Protein AF-A0A9X2IUV2-F1 (afdb_monomer_lite)

Secondary structure (DSSP, 8-state):
---HHHHHH-GGGS--TTHHHHHHHHHHHHHHHHHHHHHHHHHHHHHHHHHHHHHHHHHHHHHHHHHHHHHHHHHHHHHHHHHHHHHHHHHHHHHHHHHHHHHHHHHHHHHHHHHHHHHHHHHHHHHHHHHHHHH--

Radius of gyration: 53.68 Å; chains: 1; bounding box: 94×36×146 Å

pLDDT: mean 92.38, std 11.05, range [47.69, 98.75]

Organism: NCBI:txid2950106

Foldseek 3Di:
DQDPVCCLVPVLVDDDPPPPVVSVVSVVVSVVCVVVVVVVVVVVVVVVVVVVVVVVVVVVVVVVVVVVVVVVVVVVVVVVVVVVVVVVVVVVVVVVVVVVVVVVVVVVVVVVVVVVVVVVVVVVVVVVVVVVVVVVD

Structure (mmCIF, N/CA/C/O backbone):
data_AF-A0A9X2IUV2-F1
#
_entry.id   AF-A0A9X2IUV2-F1
#
loop_
_atom_site.group_PDB
_atom_site.id
_atom_site.type_symbol
_atom_site.label_atom_id
_atom_site.label_alt_id
_atom_site.label_comp_id
_atom_site.label_asym_id
_atom_site.label_entity_id
_atom_site.label_seq_id
_atom_site.pdbx_PDB_ins_code
_atom_site.Cartn_x
_atom_site.Cartn_y
_atom_site.Cartn_z
_atom_site.occupancy
_atom_site.B_iso_or_equiv
_atom_site.auth_seq_id
_atom_site.auth_comp_id
_atom_site.auth_asym_id
_atom_site.auth_atom_id
_atom_site.pdbx_PDB_model_num
ATOM 1 N N . MET A 1 1 ? 23.744 14.485 -60.664 1.00 47.69 1 MET A N 1
ATOM 2 C CA . MET A 1 1 ? 23.975 14.602 -59.212 1.00 47.69 1 MET A CA 1
ATOM 3 C C . MET A 1 1 ? 24.369 13.220 -58.738 1.00 47.69 1 MET A C 1
ATOM 5 O O . MET A 1 1 ? 23.590 12.305 -58.949 1.00 47.69 1 MET A O 1
ATOM 9 N N . THR A 1 2 ? 25.596 13.033 -58.261 1.00 51.72 2 THR A N 1
ATOM 10 C CA . THR A 1 2 ? 26.032 11.760 -57.668 1.00 51.72 2 THR A CA 1
ATOM 11 C C . THR A 1 2 ? 25.461 11.695 -56.259 1.00 51.72 2 THR A C 1
ATOM 13 O O . THR A 1 2 ? 25.767 12.572 -55.451 1.00 51.72 2 THR A O 1
ATOM 16 N N . THR A 1 3 ? 24.589 10.728 -55.994 1.00 58.16 3 THR A N 1
ATOM 17 C CA . THR A 1 3 ? 24.025 10.491 -54.661 1.00 58.16 3 THR A CA 1
ATOM 18 C C . THR A 1 3 ? 25.152 10.061 -53.721 1.00 58.16 3 THR A C 1
ATOM 20 O O . THR A 1 3 ? 26.071 9.364 -54.146 1.00 58.16 3 THR A O 1
ATOM 23 N N . GLU A 1 4 ? 25.114 10.494 -52.466 1.00 58.59 4 GLU A N 1
ATOM 24 C CA . GLU A 1 4 ? 26.162 10.251 -51.462 1.00 58.59 4 GLU A CA 1
ATOM 25 C C . GLU A 1 4 ? 26.462 8.747 -51.274 1.00 58.59 4 GLU A C 1
ATOM 27 O O . GLU A 1 4 ? 27.621 8.348 -51.154 1.00 58.59 4 GLU A O 1
ATOM 32 N N . ASP A 1 5 ? 25.437 7.906 -51.440 1.00 66.44 5 ASP A N 1
ATOM 33 C CA . ASP A 1 5 ? 25.526 6.438 -51.442 1.00 66.44 5 ASP A CA 1
ATOM 34 C C . ASP A 1 5 ? 26.415 5.880 -52.569 1.00 66.44 5 ASP A C 1
ATOM 36 O O . ASP A 1 5 ? 27.142 4.904 -52.400 1.00 66.44 5 ASP A O 1
ATOM 40 N N . GLN A 1 6 ? 26.447 6.551 -53.722 1.00 68.25 6 GLN A N 1
ATOM 41 C CA . GLN A 1 6 ? 27.217 6.122 -54.890 1.00 68.25 6 GLN A CA 1
ATOM 42 C C . GLN A 1 6 ? 28.733 6.241 -54.657 1.00 68.25 6 GLN A C 1
ATOM 44 O O . GLN A 1 6 ? 29.517 5.479 -55.224 1.00 68.25 6 GLN A O 1
ATOM 49 N N . TYR A 1 7 ? 29.153 7.178 -53.798 1.00 67.44 7 TYR A N 1
ATOM 50 C CA . TYR A 1 7 ? 30.552 7.347 -53.397 1.00 67.44 7 TYR A CA 1
ATOM 51 C C . TYR A 1 7 ? 31.004 6.276 -52.398 1.00 67.44 7 TYR A C 1
ATOM 53 O O . TYR A 1 7 ? 32.161 5.857 -52.436 1.00 67.44 7 TYR A O 1
ATOM 61 N N . ARG A 1 8 ? 30.085 5.842 -51.527 1.00 68.69 8 ARG A N 1
ATOM 62 C CA . ARG A 1 8 ? 30.292 4.808 -50.507 1.00 68.69 8 ARG A CA 1
ATOM 63 C C . ARG A 1 8 ? 30.427 3.414 -51.128 1.00 68.69 8 ARG A C 1
ATOM 65 O O . ARG A 1 8 ? 31.320 2.662 -50.746 1.00 68.69 8 ARG A O 1
ATOM 72 N N . ASP A 1 9 ? 29.595 3.101 -52.117 1.00 76.69 9 ASP A N 1
ATOM 73 C CA . ASP A 1 9 ? 29.567 1.765 -52.727 1.00 76.69 9 ASP A CA 1
ATOM 74 C C . ASP A 1 9 ? 30.538 1.627 -53.912 1.00 76.69 9 ASP A C 1
ATOM 76 O O . ASP A 1 9 ? 31.075 0.548 -54.170 1.00 76.69 9 ASP A O 1
ATOM 80 N N . ALA A 1 10 ? 30.802 2.722 -54.635 1.00 78.94 10 ALA A N 1
ATOM 81 C CA . ALA A 1 10 ? 31.671 2.732 -55.808 1.00 78.94 10 ALA A CA 1
ATOM 82 C C . ALA A 1 10 ? 32.506 4.028 -55.886 1.00 78.94 10 ALA A C 1
ATOM 84 O O . ALA A 1 10 ? 32.239 4.888 -56.732 1.00 78.94 10 ALA A O 1
ATOM 85 N N . PRO A 1 11 ? 33.572 4.185 -55.078 1.00 74.25 11 PRO A N 1
ATOM 86 C CA . PRO A 1 11 ? 34.348 5.431 -55.002 1.00 74.25 11 PRO A CA 1
ATOM 87 C C . PRO A 1 11 ? 35.009 5.823 -56.335 1.00 74.25 11 PRO A C 1
ATOM 89 O O . PRO A 1 11 ? 35.188 7.009 -56.614 1.00 74.25 11 PRO A O 1
ATOM 92 N N . GLY A 1 12 ? 35.340 4.848 -57.190 1.00 75.19 12 GLY A N 1
ATOM 93 C CA . GLY A 1 12 ? 35.895 5.072 -58.532 1.00 75.19 12 GLY A CA 1
ATOM 94 C C . GLY A 1 12 ? 34.887 5.597 -59.563 1.00 75.19 12 GLY A C 1
ATOM 95 O O . GLY A 1 12 ? 35.293 6.053 -60.630 1.00 75.19 12 GLY A O 1
ATOM 96 N N . SER A 1 13 ? 33.584 5.577 -59.252 1.00 75.56 13 SER A N 1
ATOM 97 C CA . SER A 1 13 ? 32.523 6.060 -60.148 1.00 75.56 13 SER A CA 1
ATOM 98 C C . SER A 1 13 ? 32.450 7.589 -60.234 1.00 75.56 13 SER A C 1
ATOM 100 O O . SER A 1 13 ? 31.832 8.129 -61.154 1.00 75.56 13 SER A O 1
ATOM 102 N N . VAL A 1 14 ? 33.103 8.304 -59.308 1.00 76.94 14 VAL A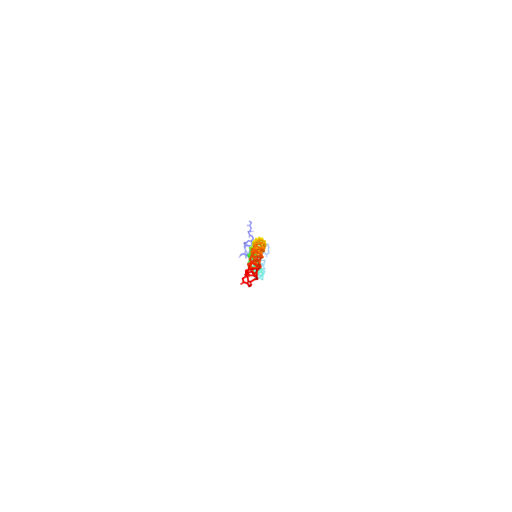 N 1
ATOM 103 C CA . VAL A 1 14 ? 33.052 9.768 -59.245 1.00 76.94 14 VAL A CA 1
ATOM 104 C C . VAL A 1 14 ? 34.190 10.405 -60.054 1.00 76.94 14 VAL A C 1
ATOM 106 O O . VAL A 1 14 ? 35.368 10.163 -59.758 1.00 76.94 14 VAL A O 1
ATOM 109 N N . PRO A 1 15 ? 33.872 11.275 -61.040 1.00 74.19 15 PRO A N 1
ATOM 110 C CA . PRO A 1 15 ? 34.872 11.929 -61.877 1.00 74.19 15 PRO A CA 1
ATOM 111 C C . PRO A 1 15 ? 35.933 12.677 -61.062 1.00 74.19 15 PRO A C 1
ATOM 113 O O . PRO A 1 15 ? 35.635 13.365 -60.085 1.00 74.19 15 PRO A O 1
ATOM 116 N N . THR A 1 16 ? 37.195 12.581 -61.482 1.00 77.56 16 THR A N 1
ATOM 117 C CA . THR A 1 16 ? 38.316 13.302 -60.864 1.00 77.56 16 THR A CA 1
ATOM 118 C C . THR A 1 16 ? 39.170 13.997 -61.916 1.00 77.56 16 THR A C 1
ATOM 120 O O . THR A 1 16 ? 39.465 13.434 -62.968 1.00 77.56 16 THR A O 1
ATOM 123 N N . ARG A 1 17 ? 39.602 15.231 -61.619 1.00 80.75 17 ARG A N 1
ATOM 124 C CA . ARG A 1 17 ? 40.515 16.008 -62.479 1.00 80.75 17 ARG A CA 1
ATOM 125 C C . ARG A 1 17 ? 41.957 15.486 -62.447 1.00 80.75 17 ARG A C 1
ATOM 127 O O . ARG A 1 17 ? 42.776 15.913 -63.247 1.00 80.75 17 ARG A O 1
ATOM 134 N N . LEU A 1 18 ? 42.262 14.562 -61.534 1.00 79.44 18 LEU A N 1
ATOM 135 C CA . LEU A 1 18 ? 43.605 14.034 -61.266 1.00 79.44 18 LEU A CA 1
ATOM 136 C C . LEU A 1 18 ? 43.974 12.806 -62.131 1.00 79.44 18 LEU A C 1
ATOM 138 O O . LEU A 1 18 ? 44.976 12.139 -61.874 1.00 79.44 18 LEU A O 1
ATOM 142 N N . GLY A 1 19 ? 43.163 12.473 -63.142 1.00 82.62 19 GLY A N 1
ATOM 143 C CA . GLY A 1 19 ? 43.404 11.334 -64.034 1.00 82.62 19 GLY A CA 1
ATOM 144 C C . GLY A 1 19 ? 43.419 9.976 -63.313 1.00 82.62 19 GLY A C 1
ATOM 145 O O . GLY A 1 19 ? 42.854 9.821 -62.229 1.00 82.62 19 GLY A O 1
ATOM 146 N N . ARG A 1 20 ? 44.080 8.970 -63.909 1.00 79.62 20 ARG A N 1
ATOM 147 C CA . ARG A 1 20 ? 44.120 7.591 -63.368 1.00 79.62 20 ARG A CA 1
ATOM 148 C C . ARG A 1 20 ? 44.797 7.494 -61.997 1.00 79.62 20 ARG A C 1
ATOM 150 O O . ARG A 1 20 ? 44.337 6.733 -61.155 1.00 79.62 20 ARG A O 1
ATOM 157 N N . GLY A 1 21 ? 45.851 8.280 -61.756 1.00 83.81 21 GLY A N 1
ATOM 158 C CA . GLY A 1 21 ? 46.535 8.317 -60.457 1.00 83.81 21 GLY A CA 1
ATOM 159 C C . GLY A 1 21 ? 45.628 8.829 -59.334 1.00 83.81 21 GLY A C 1
ATOM 160 O O . GLY A 1 21 ? 45.642 8.290 -58.232 1.00 83.81 21 GLY A O 1
ATOM 161 N N . GLY A 1 22 ? 44.766 9.805 -59.634 1.00 83.75 22 GLY A N 1
ATOM 162 C CA . GLY A 1 22 ? 43.752 10.284 -58.698 1.00 83.75 22 GLY A CA 1
ATOM 163 C C . GLY A 1 22 ? 42.665 9.264 -58.367 1.00 83.75 22 GLY A C 1
ATOM 164 O O . GLY A 1 22 ? 42.214 9.224 -57.225 1.00 83.75 22 GLY A O 1
ATO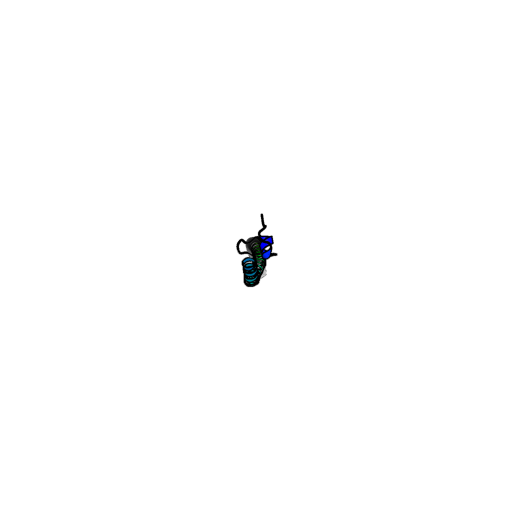M 165 N N . LEU A 1 23 ? 42.253 8.437 -59.336 1.00 83.62 23 LEU A N 1
ATOM 166 C CA . LEU A 1 23 ? 41.324 7.325 -59.090 1.00 83.62 23 LEU A CA 1
ATOM 167 C C . LEU A 1 23 ? 41.956 6.283 -58.160 1.00 83.62 23 LEU A C 1
ATOM 169 O O . LEU A 1 23 ? 41.354 5.929 -57.150 1.00 83.62 23 LEU A O 1
ATOM 173 N N . ALA A 1 24 ? 43.198 5.876 -58.440 1.00 85.12 24 ALA A N 1
ATOM 174 C CA . ALA A 1 24 ? 43.929 4.917 -57.611 1.00 85.12 24 ALA A CA 1
ATOM 175 C C . ALA A 1 24 ? 44.147 5.427 -56.176 1.00 85.12 24 ALA A C 1
ATOM 177 O O . ALA A 1 24 ? 43.961 4.679 -55.217 1.00 85.12 24 ALA A O 1
ATOM 178 N N . LEU A 1 25 ? 44.484 6.713 -56.012 1.00 86.44 25 LEU A N 1
ATOM 179 C CA . LEU A 1 25 ? 44.608 7.338 -54.694 1.00 86.44 25 LEU A CA 1
ATOM 180 C C . LEU A 1 25 ? 43.268 7.349 -53.948 1.00 86.44 25 LEU A C 1
ATOM 182 O O . LEU A 1 25 ? 43.225 7.012 -52.769 1.00 86.44 25 LEU A O 1
ATOM 186 N N . ARG A 1 26 ? 42.167 7.696 -54.626 1.00 85.56 26 ARG A N 1
ATOM 187 C CA . ARG A 1 26 ? 40.825 7.701 -54.028 1.00 85.56 26 ARG A CA 1
ATOM 188 C C . ARG A 1 26 ? 40.410 6.304 -53.568 1.00 85.56 26 ARG A C 1
ATOM 190 O O . ARG A 1 26 ? 39.913 6.165 -52.457 1.00 85.56 26 ARG A O 1
ATOM 197 N N . GLU A 1 27 ? 40.640 5.278 -54.383 1.00 86.50 27 GLU A N 1
ATOM 198 C CA . GLU A 1 27 ? 40.364 3.887 -54.012 1.00 86.50 27 GLU A CA 1
ATOM 199 C C . GLU A 1 27 ? 41.230 3.417 -52.840 1.00 86.50 27 GLU A C 1
ATOM 201 O O . GLU A 1 27 ? 40.726 2.752 -51.937 1.00 86.50 27 GLU A O 1
ATOM 206 N N . ALA A 1 28 ? 42.517 3.780 -52.818 1.00 89.25 28 ALA A N 1
ATOM 207 C CA . ALA A 1 28 ? 43.415 3.446 -51.717 1.00 89.25 28 ALA A CA 1
ATOM 208 C C . ALA A 1 28 ? 42.974 4.110 -50.402 1.00 89.25 28 ALA A C 1
ATOM 210 O O . ALA A 1 28 ? 42.914 3.443 -49.371 1.00 89.25 28 ALA A O 1
ATOM 211 N N . VAL A 1 29 ? 42.602 5.394 -50.447 1.00 89.94 29 VAL A N 1
ATOM 212 C CA . VAL A 1 29 ? 42.065 6.124 -49.289 1.00 89.94 29 VAL A CA 1
ATOM 213 C C . VAL A 1 29 ? 40.728 5.531 -48.846 1.00 89.94 29 VAL A C 1
ATOM 215 O O . VAL A 1 29 ? 40.539 5.295 -47.658 1.00 89.94 29 VAL A O 1
ATOM 218 N N . HIS A 1 30 ? 39.818 5.223 -49.773 1.00 88.94 30 HIS A N 1
ATOM 219 C CA . HIS A 1 30 ? 38.545 4.589 -49.431 1.00 88.94 30 HIS A CA 1
ATOM 220 C C . HIS A 1 30 ? 38.762 3.229 -48.760 1.00 88.94 30 HIS A C 1
ATOM 222 O O . HIS A 1 30 ? 38.176 2.960 -47.719 1.00 88.94 30 HIS A O 1
ATOM 228 N N . ARG A 1 31 ? 39.658 2.391 -49.296 1.00 90.94 31 ARG A N 1
ATOM 229 C CA . ARG A 1 31 ? 40.003 1.091 -48.701 1.00 90.94 31 ARG A CA 1
ATOM 230 C C . ARG A 1 31 ? 40.608 1.233 -47.302 1.00 90.94 31 ARG A C 1
ATOM 232 O O . ARG A 1 31 ? 40.363 0.378 -46.459 1.00 90.94 31 ARG A O 1
ATOM 239 N N . LEU A 1 32 ? 41.373 2.298 -47.058 1.00 94.38 32 LEU A N 1
ATOM 240 C CA . LEU A 1 32 ? 41.958 2.588 -45.749 1.00 94.38 32 LEU A CA 1
ATOM 241 C C . LEU A 1 32 ? 40.907 3.043 -44.725 1.00 94.38 32 LEU A C 1
ATOM 243 O O . LEU A 1 32 ? 40.959 2.614 -43.577 1.00 94.38 32 LEU A O 1
ATOM 247 N N . VAL A 1 33 ? 39.972 3.916 -45.117 1.00 91.56 33 VAL A N 1
ATOM 248 C CA . VAL A 1 33 ? 39.046 4.567 -44.172 1.00 91.56 33 VAL A CA 1
ATOM 249 C C . VAL A 1 33 ? 37.717 3.811 -44.016 1.00 91.56 33 VAL A C 1
ATOM 251 O O . VAL A 1 33 ? 37.122 3.850 -42.941 1.00 91.56 33 VAL A O 1
ATOM 254 N N . ALA A 1 34 ? 37.261 3.069 -45.032 1.00 89.25 34 ALA A N 1
ATOM 255 C CA . ALA A 1 34 ? 35.984 2.344 -45.005 1.00 89.25 34 ALA A CA 1
ATOM 256 C C . ALA A 1 34 ? 35.777 1.442 -43.76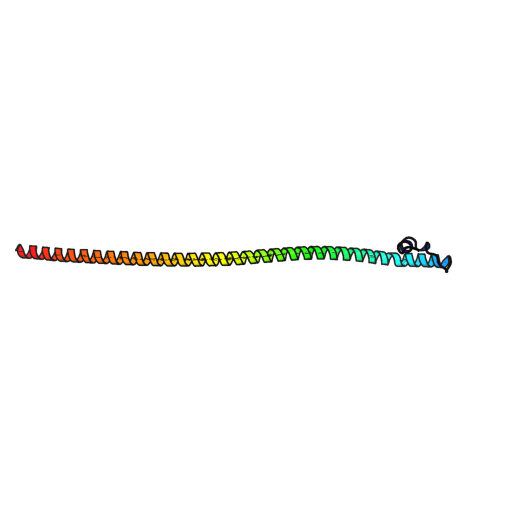7 1.00 89.25 34 ALA A C 1
ATOM 258 O O . ALA A 1 34 ? 34.687 1.498 -43.194 1.00 89.25 34 ALA A O 1
ATOM 259 N N . PRO A 1 35 ? 36.779 0.680 -43.274 1.00 93.69 35 PRO A N 1
ATOM 260 C CA . PRO A 1 35 ? 36.608 -0.129 -42.066 1.00 93.69 35 PRO A CA 1
ATOM 261 C C . PRO A 1 35 ? 36.251 0.697 -40.824 1.00 93.69 35 PRO A C 1
ATOM 263 O O . PRO A 1 35 ? 35.448 0.255 -40.009 1.00 93.69 35 PRO A O 1
ATOM 266 N N . TYR A 1 36 ? 36.803 1.906 -40.687 1.00 93.69 36 TYR A N 1
ATOM 267 C CA . TYR A 1 36 ? 36.518 2.786 -39.551 1.00 93.69 36 TYR A CA 1
ATOM 268 C C . TYR A 1 36 ? 35.091 3.337 -39.600 1.00 93.69 36 TYR A C 1
ATOM 270 O O . TYR A 1 36 ? 34.439 3.432 -38.563 1.00 93.69 36 TYR A O 1
ATOM 278 N N . PHE A 1 37 ? 34.584 3.666 -40.792 1.00 91.56 37 PHE A N 1
ATOM 279 C CA . PHE A 1 37 ? 33.192 4.092 -40.951 1.00 91.56 37 PHE A CA 1
ATOM 280 C C . PHE A 1 37 ? 32.207 2.959 -40.659 1.00 91.56 37 PHE A C 1
ATOM 282 O O . PHE A 1 37 ? 31.199 3.198 -39.997 1.00 91.56 37 PHE A O 1
ATOM 289 N N . GLU A 1 38 ? 32.506 1.726 -41.077 1.00 92.06 38 GLU A N 1
ATOM 290 C CA . GLU A 1 38 ? 31.678 0.571 -40.708 1.00 92.06 38 GLU A CA 1
ATOM 291 C C . GLU A 1 38 ? 31.713 0.295 -39.204 1.00 92.06 38 GLU A C 1
ATOM 293 O O . GLU A 1 38 ? 30.664 0.096 -38.599 1.00 92.06 38 GLU A O 1
ATOM 298 N N . GLN A 1 39 ? 32.882 0.375 -38.564 1.00 95.88 39 GLN A N 1
ATOM 299 C CA . GLN A 1 39 ? 32.980 0.267 -37.104 1.00 95.88 39 GLN A CA 1
ATOM 300 C C . GLN A 1 39 ? 32.178 1.361 -36.388 1.00 95.88 39 GLN A C 1
ATOM 302 O O . GLN A 1 39 ? 31.486 1.077 -35.412 1.00 95.88 39 GLN A O 1
ATOM 307 N N . ALA A 1 40 ? 32.234 2.605 -36.874 1.00 95.44 40 ALA A N 1
ATOM 308 C CA . ALA A 1 40 ? 31.456 3.706 -36.316 1.00 95.44 40 ALA A CA 1
ATOM 309 C C . ALA A 1 40 ? 29.945 3.485 -36.488 1.00 95.44 40 ALA A C 1
ATOM 311 O O . ALA A 1 40 ? 29.182 3.757 -35.558 1.00 95.44 40 ALA A O 1
ATOM 312 N N . ARG A 1 41 ? 29.509 2.953 -37.639 1.00 95.38 41 ARG A N 1
ATOM 313 C CA . ARG A 1 41 ? 28.105 2.598 -37.887 1.00 95.38 41 ARG A CA 1
ATOM 314 C C . ARG A 1 41 ? 27.638 1.507 -36.928 1.00 95.38 41 ARG A C 1
ATOM 316 O O . ARG A 1 41 ? 26.653 1.721 -36.232 1.00 95.38 41 ARG A O 1
ATOM 323 N N . LEU A 1 42 ? 28.376 0.399 -36.837 1.00 96.94 42 LEU A N 1
ATOM 324 C CA . LEU A 1 42 ? 28.051 -0.717 -35.942 1.00 96.94 42 LEU A CA 1
ATOM 325 C C . LEU A 1 42 ? 27.960 -0.258 -34.486 1.00 96.94 42 LEU A C 1
ATOM 327 O O . LEU A 1 42 ? 26.970 -0.530 -33.819 1.00 96.94 42 LEU A O 1
ATOM 331 N N . ARG A 1 43 ? 28.929 0.534 -34.019 1.00 96.88 43 ARG A N 1
ATOM 332 C CA . ARG A 1 43 ? 28.902 1.080 -32.658 1.00 96.88 43 ARG A CA 1
ATOM 333 C C . ARG A 1 43 ? 27.707 2.006 -32.423 1.00 96.88 43 ARG A C 1
ATOM 335 O O . ARG A 1 43 ? 27.156 2.038 -31.329 1.00 96.88 43 ARG A O 1
ATOM 342 N N . THR A 1 44 ? 27.310 2.777 -33.433 1.00 97.06 44 THR A N 1
ATOM 343 C CA . THR A 1 44 ? 26.125 3.642 -33.343 1.00 97.06 44 THR A CA 1
ATOM 344 C C . THR A 1 44 ? 24.842 2.813 -33.271 1.00 97.06 44 THR A C 1
ATOM 346 O O . THR A 1 44 ? 23.939 3.158 -32.513 1.00 97.06 44 THR A O 1
ATOM 349 N N . GLU A 1 45 ? 24.770 1.709 -34.014 1.00 97.69 45 GLU A N 1
ATOM 350 C CA . GLU A 1 45 ? 23.651 0.761 -33.970 1.00 97.69 45 GLU A CA 1
ATOM 351 C C . GLU A 1 45 ? 23.566 0.043 -32.620 1.00 97.69 45 GLU A C 1
ATOM 353 O O . GLU A 1 45 ? 22.485 -0.012 -32.037 1.00 97.69 45 GLU A O 1
ATOM 358 N N . GLU A 1 46 ? 24.697 -0.422 -32.082 1.00 97.81 46 GLU A N 1
ATOM 359 C CA . GLU A 1 46 ? 24.796 -1.027 -30.747 1.00 97.81 46 GLU A CA 1
ATOM 360 C C . GLU A 1 46 ? 24.314 -0.061 -29.661 1.00 97.81 46 GLU A C 1
ATOM 362 O O . GLU A 1 46 ? 23.390 -0.378 -28.914 1.00 97.81 46 GLU A O 1
ATOM 367 N N . VAL A 1 47 ? 24.858 1.161 -29.625 1.00 98.12 47 VAL A N 1
ATOM 368 C CA . VAL A 1 47 ? 24.428 2.192 -28.666 1.00 98.12 47 VAL A CA 1
ATOM 369 C C . VAL A 1 47 ? 22.950 2.538 -28.857 1.00 98.12 47 VAL A C 1
ATOM 371 O O . VAL A 1 47 ? 22.233 2.762 -27.880 1.00 98.12 47 VAL A O 1
ATOM 374 N N . GLY A 1 48 ? 22.464 2.576 -30.100 1.00 98.25 48 GLY A N 1
ATOM 375 C 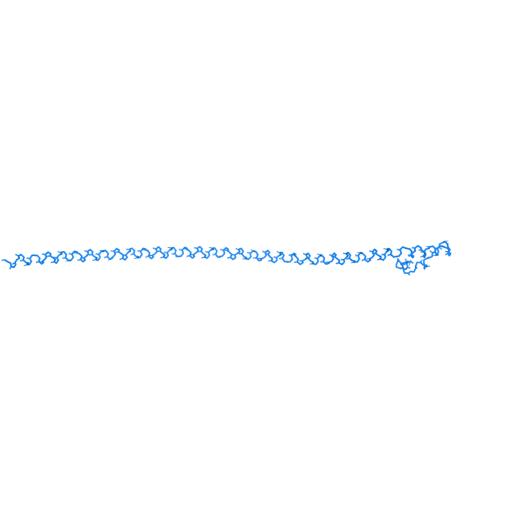CA . GLY A 1 48 ? 21.052 2.790 -30.405 1.00 98.25 48 GLY A CA 1
ATOM 376 C C . GLY A 1 48 ? 20.158 1.704 -29.804 1.00 98.25 48 GLY A C 1
ATOM 377 O O . GLY A 1 48 ? 19.150 2.031 -29.172 1.00 98.25 48 GLY A O 1
ATOM 378 N N . ALA A 1 49 ? 20.553 0.439 -29.950 1.00 98.19 49 ALA A N 1
ATOM 379 C CA . ALA A 1 49 ? 19.851 -0.711 -29.393 1.00 98.19 49 ALA A CA 1
ATOM 380 C C . ALA A 1 49 ? 19.878 -0.713 -27.857 1.00 98.19 49 ALA A C 1
ATOM 382 O O . ALA A 1 49 ? 18.826 -0.845 -27.234 1.00 98.19 49 ALA A O 1
ATOM 383 N N . GLU A 1 50 ? 21.039 -0.480 -27.240 1.00 98.31 50 GLU A N 1
ATOM 384 C CA . GLU A 1 50 ? 21.170 -0.366 -25.780 1.00 98.31 50 GLU A CA 1
ATOM 385 C C . GLU A 1 50 ? 20.314 0.777 -25.228 1.00 98.31 50 GLU A C 1
ATOM 387 O O . GLU A 1 50 ? 19.598 0.619 -24.242 1.00 98.31 50 GLU A O 1
ATOM 392 N N . THR A 1 51 ? 20.319 1.933 -25.896 1.00 98.38 51 THR A N 1
ATOM 393 C CA . THR A 1 51 ? 19.507 3.077 -25.468 1.00 9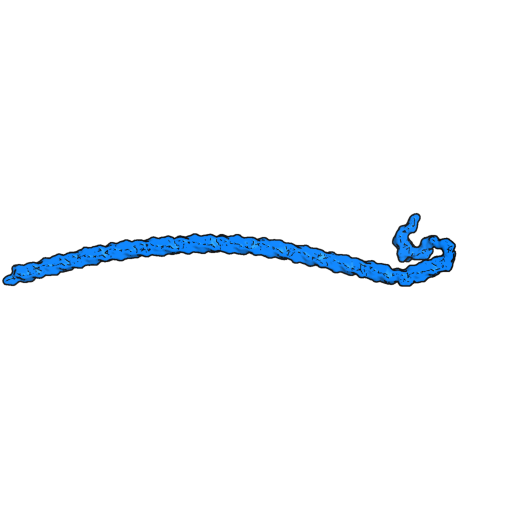8.38 51 THR A CA 1
ATOM 394 C C . THR A 1 51 ? 18.011 2.779 -25.601 1.00 98.38 51 THR A C 1
ATOM 396 O O . THR A 1 51 ? 17.222 3.254 -24.788 1.00 98.38 51 THR A O 1
ATOM 399 N N . ALA A 1 52 ? 17.590 2.023 -26.619 1.00 98.38 52 ALA A N 1
ATOM 400 C CA . ALA A 1 52 ? 16.203 1.580 -26.741 1.00 98.38 52 ALA A CA 1
ATOM 401 C C . ALA A 1 52 ? 15.820 0.639 -25.589 1.00 98.38 52 ALA A C 1
ATOM 403 O O . ALA A 1 52 ? 14.846 0.919 -24.895 1.00 98.38 52 ALA A O 1
ATOM 404 N N . ALA A 1 53 ? 16.645 -0.373 -25.307 1.00 98.38 53 ALA A N 1
ATOM 405 C CA . ALA A 1 53 ? 16.424 -1.301 -24.199 1.00 98.38 53 ALA A CA 1
ATOM 406 C C . ALA A 1 53 ? 16.328 -0.576 -22.844 1.00 98.38 53 ALA A C 1
ATOM 408 O O . ALA A 1 53 ? 15.380 -0.786 -22.093 1.00 98.38 53 ALA A O 1
ATOM 409 N N . LEU A 1 54 ? 17.235 0.366 -22.567 1.00 98.56 54 LEU A N 1
ATOM 410 C CA . LEU A 1 54 ? 17.200 1.164 -21.336 1.00 98.56 54 LEU A CA 1
ATOM 411 C C . LEU A 1 54 ? 15.949 2.047 -21.228 1.00 98.56 54 LEU A C 1
ATOM 413 O O . LEU A 1 54 ? 15.460 2.294 -20.124 1.00 98.56 54 LEU A O 1
ATOM 417 N N . ARG A 1 55 ? 15.414 2.553 -22.348 1.00 98.62 55 ARG A N 1
ATOM 418 C CA . ARG A 1 55 ? 14.144 3.298 -22.332 1.00 98.62 55 ARG A CA 1
ATOM 419 C C . ARG A 1 55 ? 12.969 2.388 -21.996 1.00 98.62 55 ARG A C 1
ATOM 421 O O . ARG A 1 55 ? 12.098 2.823 -21.244 1.00 98.62 55 ARG A O 1
ATOM 428 N N . ASP A 1 56 ? 12.962 1.167 -22.518 1.00 98.56 56 ASP A N 1
ATOM 429 C CA . ASP A 1 56 ? 11.918 0.180 -22.238 1.00 98.56 56 ASP A CA 1
ATOM 430 C C . ASP A 1 56 ? 11.964 -0.264 -20.769 1.00 98.56 56 ASP A C 1
ATOM 432 O O . ASP A 1 56 ? 10.938 -0.245 -20.088 1.00 98.56 56 ASP A O 1
ATOM 436 N N . GLU A 1 57 ? 13.155 -0.544 -20.231 1.00 98.69 57 GLU A N 1
ATOM 437 C CA . GLU A 1 57 ? 13.352 -0.829 -18.803 1.00 98.69 57 GLU A CA 1
ATOM 438 C C . GLU A 1 57 ? 12.898 0.343 -17.923 1.00 98.69 57 GLU A C 1
ATOM 440 O O . GLU A 1 57 ? 12.163 0.158 -16.952 1.00 98.69 57 GLU A O 1
ATOM 445 N N . LEU A 1 58 ? 13.264 1.578 -18.282 1.00 98.62 58 LEU A N 1
ATOM 446 C CA . LEU A 1 58 ? 12.825 2.768 -17.553 1.00 98.62 58 LEU A CA 1
ATOM 447 C C . LEU A 1 58 ? 11.298 2.939 -17.597 1.00 98.62 58 LEU A C 1
ATOM 449 O O . LEU A 1 58 ? 10.701 3.385 -16.614 1.00 98.62 58 LEU A O 1
ATOM 453 N N . ALA A 1 59 ? 10.657 2.616 -18.721 1.00 98.50 59 ALA A N 1
ATOM 454 C CA . ALA A 1 59 ? 9.204 2.642 -18.841 1.00 98.50 59 ALA A CA 1
ATOM 455 C C . ALA A 1 59 ? 8.549 1.584 -17.939 1.00 98.50 59 ALA A C 1
ATOM 457 O O . ALA A 1 59 ? 7.585 1.908 -17.241 1.00 98.50 59 ALA A O 1
ATOM 458 N N . ALA A 1 60 ? 9.107 0.371 -17.887 1.00 98.56 60 ALA A N 1
ATOM 459 C CA . ALA A 1 60 ? 8.647 -0.692 -16.997 1.00 98.56 60 ALA A CA 1
ATOM 460 C C . ALA A 1 60 ? 8.763 -0.286 -15.518 1.00 98.56 60 ALA A C 1
ATOM 462 O O . ALA A 1 60 ? 7.768 -0.314 -14.796 1.00 98.56 60 ALA A O 1
ATOM 463 N N . VAL A 1 61 ? 9.922 0.227 -15.091 1.00 98.69 61 VAL A N 1
ATOM 464 C CA . VAL A 1 61 ? 10.136 0.704 -13.711 1.00 98.69 61 VAL A CA 1
ATOM 465 C C . VAL A 1 61 ? 9.161 1.828 -13.341 1.00 98.69 61 VAL A C 1
ATOM 467 O O . VAL A 1 61 ? 8.640 1.872 -12.228 1.00 98.69 61 VAL A O 1
ATOM 470 N N . ARG A 1 62 ? 8.863 2.751 -14.264 1.00 98.69 62 ARG A N 1
ATOM 471 C CA . ARG A 1 62 ? 7.864 3.811 -14.029 1.00 98.69 62 ARG A CA 1
ATOM 472 C C . ARG A 1 62 ? 6.449 3.259 -13.861 1.00 98.69 62 ARG A C 1
ATOM 474 O O . ARG A 1 62 ? 5.689 3.785 -13.043 1.00 98.69 62 ARG A O 1
ATOM 481 N N . ALA A 1 63 ? 6.093 2.229 -14.625 1.00 98.56 63 ALA A N 1
ATOM 482 C CA . ALA A 1 63 ? 4.808 1.555 -14.489 1.00 98.56 63 ALA A CA 1
ATOM 483 C C . ALA A 1 63 ? 4.704 0.839 -13.133 1.00 98.56 63 ALA A C 1
ATOM 485 O O . ALA A 1 63 ? 3.720 1.036 -12.421 1.00 98.56 63 ALA A O 1
ATOM 486 N N . GLU A 1 64 ? 5.746 0.110 -12.727 1.00 98.75 64 GLU A N 1
ATOM 487 C CA . GLU A 1 64 ? 5.823 -0.536 -11.410 1.00 98.75 64 GLU A CA 1
ATOM 488 C C . GLU A 1 64 ? 5.721 0.477 -10.267 1.00 98.75 64 GLU A C 1
ATOM 490 O O . GLU A 1 64 ? 4.946 0.283 -9.332 1.00 98.75 64 GLU A O 1
ATOM 495 N N . LEU A 1 65 ? 6.431 1.606 -10.358 1.00 98.62 65 LEU A N 1
ATOM 496 C CA . LEU A 1 65 ? 6.328 2.673 -9.362 1.00 98.62 65 LEU A CA 1
ATOM 497 C C . LEU A 1 65 ? 4.909 3.235 -9.266 1.00 98.62 65 LEU A C 1
ATOM 499 O O . LEU A 1 65 ? 4.446 3.522 -8.165 1.00 98.62 65 LEU A O 1
ATOM 503 N N . THR A 1 66 ? 4.217 3.391 -10.393 1.00 98.56 66 THR A N 1
ATOM 504 C CA . THR A 1 66 ? 2.829 3.873 -10.410 1.00 98.56 66 THR A CA 1
ATOM 505 C C . THR A 1 66 ? 1.893 2.867 -9.741 1.00 98.56 66 THR A C 1
ATOM 507 O O . THR A 1 66 ? 1.069 3.264 -8.917 1.00 98.56 66 THR A O 1
ATOM 510 N N . ALA A 1 67 ? 2.058 1.574 -10.031 1.00 98.50 67 ALA A N 1
ATOM 511 C CA . ALA A 1 67 ? 1.302 0.505 -9.383 1.00 98.50 67 ALA A CA 1
ATOM 512 C C . ALA A 1 67 ? 1.545 0.482 -7.864 1.00 98.50 67 ALA A C 1
ATOM 514 O O . ALA A 1 67 ? 0.596 0.533 -7.088 1.00 98.50 67 ALA A O 1
ATOM 515 N N . LEU A 1 68 ? 2.806 0.549 -7.425 1.00 98.69 68 LEU A N 1
ATOM 516 C CA . LEU A 1 68 ? 3.160 0.594 -6.002 1.00 98.69 68 LEU A CA 1
ATOM 517 C C . LEU A 1 68 ? 2.578 1.817 -5.278 1.00 98.69 68 LEU A C 1
ATOM 519 O O . LEU A 1 68 ? 2.172 1.717 -4.119 1.00 98.69 68 LEU A O 1
ATOM 523 N N . HIS A 1 69 ? 2.521 2.979 -5.935 1.00 98.62 69 HIS A N 1
ATOM 524 C CA . HIS A 1 69 ? 1.868 4.162 -5.365 1.00 98.62 69 HIS A CA 1
ATOM 525 C C . HIS A 1 69 ? 0.359 3.957 -5.196 1.00 98.62 69 HIS A C 1
ATOM 527 O O . HIS A 1 69 ? -0.193 4.374 -4.171 1.00 98.62 69 HIS A O 1
ATOM 533 N N . ALA A 1 70 ? -0.299 3.310 -6.162 1.00 98.50 70 ALA A N 1
ATOM 534 C CA . ALA A 1 70 ? -1.715 2.969 -6.064 1.00 98.50 70 ALA A CA 1
ATOM 535 C C . ALA A 1 70 ? -1.959 1.990 -4.905 1.00 98.50 70 ALA A C 1
ATOM 537 O O . ALA A 1 70 ? -2.777 2.280 -4.033 1.00 98.50 70 ALA A O 1
ATOM 538 N N . ASP A 1 71 ? -1.169 0.919 -4.817 1.00 98.69 71 ASP A N 1
ATOM 539 C CA . ASP A 1 71 ? -1.263 -0.076 -3.742 1.00 98.69 71 ASP A CA 1
ATOM 540 C C . ASP A 1 71 ? -1.041 0.555 -2.362 1.00 98.69 71 ASP A C 1
ATOM 542 O O . ASP A 1 71 ? -1.788 0.307 -1.416 1.00 98.69 71 ASP A O 1
ATOM 546 N N . THR A 1 72 ? -0.043 1.435 -2.241 1.00 98.56 72 THR A N 1
ATOM 547 C CA . THR A 1 72 ? 0.240 2.150 -0.988 1.00 98.56 72 THR A CA 1
ATOM 548 C C . THR A 1 72 ? -0.916 3.072 -0.590 1.00 98.56 72 THR A C 1
ATOM 550 O O . THR A 1 72 ? -1.191 3.242 0.598 1.00 98.56 72 THR A O 1
ATOM 553 N N . THR A 1 73 ? -1.591 3.686 -1.562 1.00 98.56 73 THR A N 1
ATOM 554 C CA . THR A 1 73 ? -2.763 4.537 -1.308 1.00 98.56 73 THR A CA 1
ATOM 555 C C . THR A 1 73 ? -3.939 3.697 -0.820 1.00 98.56 73 THR A C 1
ATOM 557 O O . THR A 1 73 ? -4.472 3.984 0.249 1.00 98.56 73 THR A O 1
ATOM 560 N N . ALA A 1 74 ? -4.249 2.597 -1.511 1.00 98.56 74 ALA A N 1
ATOM 561 C CA . ALA A 1 74 ? -5.309 1.673 -1.114 1.00 98.56 74 ALA A CA 1
ATOM 562 C C . ALA A 1 74 ? -5.071 1.079 0.287 1.00 98.56 74 ALA A C 1
ATOM 564 O O . ALA A 1 74 ? -5.983 1.003 1.106 1.00 98.56 74 ALA A O 1
ATOM 565 N N . LEU A 1 75 ? -3.825 0.713 0.612 1.00 98.69 75 LEU A N 1
ATOM 566 C CA . LEU A 1 75 ? -3.467 0.217 1.945 1.00 98.69 75 LEU A CA 1
ATOM 567 C C . LEU A 1 75 ? -3.680 1.265 3.043 1.00 98.69 75 LEU A C 1
ATOM 569 O O . LEU A 1 75 ? -4.095 0.917 4.151 1.00 98.69 75 LEU A O 1
ATOM 573 N N . ARG A 1 76 ? -3.396 2.543 2.764 1.00 98.69 76 ARG A N 1
ATOM 574 C CA . ARG A 1 76 ? -3.655 3.630 3.720 1.00 98.69 76 ARG A CA 1
ATOM 575 C C . ARG A 1 76 ? -5.149 3.804 3.961 1.00 98.69 76 ARG A C 1
ATOM 577 O O . ARG A 1 76 ? -5.540 3.880 5.120 1.00 98.69 76 ARG A O 1
ATOM 584 N N . GLU A 1 77 ? -5.954 3.806 2.904 1.00 98.62 77 GLU A N 1
ATOM 585 C CA . GLU A 1 77 ? -7.418 3.896 2.997 1.00 98.62 77 GLU A CA 1
ATOM 586 C C . GLU A 1 77 ? -7.990 2.738 3.823 1.00 98.62 77 GLU A C 1
ATOM 588 O O . GLU A 1 77 ? -8.646 2.974 4.836 1.00 98.62 77 GLU A O 1
ATOM 593 N N . ALA A 1 78 ? -7.621 1.496 3.495 1.00 98.62 78 ALA A N 1
ATOM 594 C CA . ALA A 1 78 ? -8.046 0.317 4.249 1.00 98.62 78 ALA A CA 1
ATOM 595 C C . ALA A 1 78 ? -7.617 0.371 5.728 1.00 98.62 78 ALA A C 1
ATOM 597 O O . ALA A 1 78 ? -8.341 -0.074 6.619 1.00 98.62 78 ALA A O 1
ATOM 598 N N . THR A 1 79 ? -6.440 0.934 6.019 1.00 98.69 79 THR A N 1
ATOM 599 C CA . THR A 1 79 ? -5.976 1.102 7.403 1.00 98.69 79 THR A CA 1
ATOM 600 C C . THR A 1 79 ? -6.823 2.125 8.167 1.00 98.69 79 THR A C 1
ATOM 602 O O . THR A 1 79 ? -7.120 1.902 9.340 1.00 98.69 79 THR A O 1
ATOM 605 N N . GLU A 1 80 ? -7.222 3.232 7.538 1.00 98.69 80 GLU A N 1
ATOM 606 C CA . GLU A 1 80 ? -8.106 4.230 8.160 1.00 98.69 80 GLU A CA 1
ATOM 607 C C . GLU A 1 80 ? -9.525 3.691 8.384 1.00 98.69 80 GLU A C 1
ATOM 609 O O . GLU A 1 80 ? -10.114 3.908 9.448 1.00 98.69 80 GLU A O 1
ATOM 614 N N . GLU A 1 81 ? -10.052 2.914 7.437 1.00 98.69 81 GLU A N 1
ATOM 615 C CA . GLU A 1 81 ? -11.332 2.216 7.599 1.00 98.69 81 GLU A CA 1
ATOM 616 C C . GLU A 1 81 ? -11.290 1.246 8.787 1.00 98.69 81 GLU A C 1
ATOM 618 O O . GLU A 1 81 ? -12.163 1.283 9.655 1.00 98.69 81 GLU A O 1
ATOM 623 N N . LEU A 1 82 ? -10.231 0.434 8.892 1.00 98.75 82 LEU A N 1
ATOM 624 C CA . LEU A 1 82 ? -10.042 -0.478 10.022 1.00 98.75 82 LEU A CA 1
ATOM 625 C C . LEU A 1 82 ? -9.897 0.262 11.356 1.00 98.75 82 LEU A C 1
ATOM 627 O O . LEU A 1 82 ? -10.434 -0.195 12.365 1.00 98.75 82 LEU A O 1
ATOM 631 N N . ARG A 1 83 ? -9.197 1.404 11.385 1.00 98.69 83 ARG A N 1
ATOM 632 C CA . ARG A 1 83 ? -9.097 2.245 12.591 1.00 98.69 83 ARG A CA 1
ATOM 633 C C . ARG A 1 83 ? -10.461 2.761 13.027 1.00 98.69 83 ARG A C 1
ATOM 635 O O . ARG A 1 83 ? -10.761 2.724 14.218 1.00 98.69 83 ARG A O 1
ATOM 642 N N . THR A 1 84 ? -11.279 3.196 12.074 1.00 98.69 84 THR A N 1
ATOM 643 C CA . THR A 1 84 ? -12.637 3.687 12.333 1.00 98.69 84 THR A CA 1
ATOM 644 C C . THR A 1 84 ? -13.522 2.568 12.873 1.00 98.69 84 THR A C 1
ATOM 646 O O . THR A 1 84 ? -14.089 2.705 13.955 1.00 98.69 84 THR A O 1
ATOM 649 N N . ALA A 1 85 ? -13.545 1.415 12.200 1.00 98.62 85 ALA A N 1
ATOM 650 C CA . ALA A 1 85 ? -14.319 0.254 12.634 1.00 98.62 85 ALA A CA 1
ATOM 651 C C . ALA A 1 85 ? -13.891 -0.250 14.024 1.00 98.62 85 ALA A C 1
ATOM 653 O O . ALA A 1 85 ? -14.727 -0.630 14.850 1.00 98.62 85 ALA A O 1
ATOM 654 N N . LEU A 1 86 ? -12.586 -0.227 14.317 1.00 98.75 86 LEU A N 1
ATOM 655 C CA . LEU A 1 86 ? -12.073 -0.572 15.638 1.00 98.75 86 LEU A CA 1
ATOM 656 C C . LEU A 1 86 ? -12.551 0.429 16.694 1.00 98.75 86 LEU A C 1
ATOM 658 O O . LEU A 1 86 ? -13.018 0.005 17.748 1.00 98.75 86 LEU A O 1
ATOM 662 N N . ALA A 1 87 ? -12.477 1.733 16.416 1.00 98.62 87 ALA A N 1
ATOM 663 C CA . ALA A 1 87 ? -12.951 2.767 17.332 1.00 98.62 87 ALA A CA 1
ATOM 664 C C . ALA A 1 87 ? -14.446 2.592 17.650 1.00 98.62 87 ALA A C 1
ATOM 666 O O . ALA A 1 87 ? -14.821 2.553 18.823 1.00 98.62 87 ALA A O 1
ATOM 667 N N . GLU A 1 88 ? -15.280 2.379 16.632 1.00 98.62 88 GLU A N 1
ATOM 668 C CA . GLU A 1 88 ? -16.715 2.110 16.791 1.00 98.62 88 GLU A CA 1
ATOM 669 C C . GLU A 1 88 ? -16.977 0.856 17.630 1.00 98.62 88 GLU A C 1
ATOM 671 O O . GLU A 1 88 ? -17.764 0.888 18.577 1.00 98.62 88 GLU A O 1
ATOM 676 N N . THR A 1 89 ? -16.264 -0.235 17.344 1.00 98.62 89 THR A N 1
ATOM 677 C CA . THR A 1 89 ? -16.399 -1.486 18.101 1.00 98.62 89 THR A CA 1
ATOM 678 C C . THR A 1 89 ? -15.991 -1.290 19.560 1.00 98.62 89 THR A C 1
ATOM 680 O O . THR A 1 89 ? -16.689 -1.743 20.466 1.00 98.62 89 THR A O 1
ATOM 683 N N . THR A 1 90 ? -14.888 -0.583 19.820 1.00 98.62 90 THR A N 1
ATOM 684 C CA . THR A 1 90 ? -14.446 -0.304 21.193 1.00 98.62 90 THR A CA 1
ATOM 685 C C . THR A 1 90 ? -15.436 0.573 21.955 1.00 98.62 90 THR A C 1
ATOM 687 O O . THR A 1 90 ? -15.686 0.309 23.130 1.00 98.62 90 THR A O 1
ATOM 690 N N . ALA A 1 91 ? -16.045 1.563 21.295 1.00 98.50 91 ALA A N 1
ATOM 691 C CA . ALA A 1 91 ? -17.084 2.397 21.889 1.00 98.50 91 ALA A CA 1
ATOM 692 C C . ALA A 1 91 ? -18.338 1.572 22.215 1.00 98.50 91 ALA A C 1
ATOM 694 O O . ALA A 1 91 ? -18.812 1.605 23.349 1.00 98.50 91 ALA A O 1
ATOM 695 N N . SER A 1 92 ? -18.809 0.757 21.268 1.00 98.50 92 SER A N 1
ATOM 696 C CA . SER A 1 92 ? -19.964 -0.125 21.462 1.00 98.50 92 SER A CA 1
ATOM 697 C C . SER A 1 92 ? -19.753 -1.108 22.619 1.00 98.50 92 SER A C 1
ATOM 699 O O . SER A 1 92 ? -20.615 -1.244 23.488 1.00 98.50 92 SER A O 1
ATOM 701 N N . VAL A 1 93 ? -18.576 -1.737 22.696 1.00 98.62 93 VAL A N 1
ATOM 702 C CA . VAL A 1 93 ? -18.229 -2.643 23.801 1.00 98.62 93 VAL A CA 1
ATOM 703 C C . VAL A 1 93 ? -18.182 -1.900 25.137 1.00 98.62 93 VAL A C 1
ATOM 705 O O . VAL A 1 93 ? -18.648 -2.431 26.147 1.00 98.62 93 VAL A O 1
ATOM 708 N N . ALA A 1 94 ? -17.642 -0.679 25.175 1.00 98.50 94 ALA A N 1
ATOM 709 C CA . ALA A 1 94 ? -17.608 0.128 26.393 1.00 98.50 94 ALA A CA 1
ATOM 710 C C . ALA A 1 94 ? -19.022 0.498 26.874 1.00 98.50 94 ALA A C 1
ATOM 712 O O . ALA A 1 94 ? -19.315 0.378 28.066 1.00 98.50 94 ALA A O 1
ATOM 713 N N . GLU A 1 95 ? -19.912 0.888 25.959 1.00 98.50 95 GLU A N 1
ATOM 714 C CA . GLU A 1 95 ? -21.315 1.186 26.261 1.00 98.50 95 GLU A CA 1
ATOM 715 C C . GLU A 1 95 ? -22.064 -0.042 26.781 1.00 98.50 95 GLU A C 1
ATOM 717 O O . GLU A 1 95 ? -22.736 0.036 27.814 1.00 98.50 95 GLU A O 1
ATOM 722 N N . GLU A 1 96 ? -21.905 -1.192 26.124 1.00 98.50 96 GLU A N 1
ATOM 723 C CA . GLU A 1 96 ? -22.524 -2.442 26.560 1.00 98.50 96 GLU A CA 1
ATOM 724 C C . GLU A 1 96 ? -22.013 -2.867 27.944 1.00 98.50 96 GLU A C 1
ATOM 726 O O . GLU A 1 96 ? -22.793 -3.260 28.814 1.00 98.50 96 GLU A O 1
ATOM 731 N N . SER A 1 97 ? -20.707 -2.734 28.183 1.00 98.19 97 SER A N 1
ATOM 732 C CA . SER A 1 97 ? -20.090 -3.032 29.480 1.00 98.19 97 SER A CA 1
ATOM 733 C C . SER A 1 97 ? -20.655 -2.135 30.584 1.00 98.19 97 SER A C 1
ATOM 735 O O . SER A 1 97 ? -21.018 -2.625 31.655 1.00 98.19 97 SER A O 1
ATOM 737 N N . ALA A 1 98 ? -20.791 -0.834 30.314 1.00 98.38 98 ALA A N 1
ATOM 738 C CA . ALA A 1 98 ? -21.380 0.120 31.248 1.00 98.38 98 ALA A CA 1
ATOM 739 C C . ALA A 1 98 ? -22.864 -0.176 31.513 1.00 98.38 98 ALA A C 1
ATOM 741 O O . ALA A 1 98 ? -23.312 -0.096 32.656 1.00 98.38 98 ALA A O 1
ATOM 742 N N . HIS A 1 99 ? -23.628 -0.553 30.483 1.00 98.44 99 HIS A N 1
ATOM 743 C CA . HIS A 1 99 ? -25.021 -0.968 30.638 1.00 98.44 99 HIS A CA 1
ATOM 744 C C . HIS A 1 99 ? -25.139 -2.208 31.532 1.00 98.44 99 HIS A C 1
ATOM 746 O O . HIS A 1 99 ? -25.892 -2.196 32.505 1.00 98.44 99 HIS A O 1
ATOM 752 N N . ARG A 1 100 ? -24.357 -3.258 31.248 1.00 98.44 100 ARG A N 1
ATOM 753 C CA . ARG A 1 100 ? -24.349 -4.498 32.041 1.00 98.44 100 ARG A CA 1
ATOM 754 C C . ARG A 1 100 ? -23.962 -4.250 33.499 1.00 98.44 100 ARG A C 1
ATOM 756 O O . ARG A 1 100 ? -24.530 -4.890 34.382 1.00 98.44 100 ARG A O 1
ATOM 763 N N . LEU A 1 101 ? -23.030 -3.329 33.756 1.00 98.38 101 LEU A N 1
ATOM 764 C CA . LEU A 1 101 ? -22.650 -2.947 35.115 1.00 98.38 101 LEU A CA 1
ATOM 765 C C . LEU A 1 101 ? -23.817 -2.287 35.857 1.00 98.38 101 LEU A C 1
ATOM 767 O O . LEU A 1 101 ? -24.185 -2.768 36.923 1.00 98.38 101 LEU A O 1
ATOM 771 N N . ARG A 1 102 ? -24.459 -1.270 35.265 1.00 98.56 102 ARG A N 1
ATOM 772 C CA . ARG A 1 102 ? -25.629 -0.600 35.868 1.00 98.56 102 ARG A CA 1
ATOM 773 C C . ARG A 1 102 ? -26.778 -1.569 36.129 1.00 98.56 102 ARG A C 1
ATOM 775 O O . ARG A 1 102 ? -27.431 -1.511 37.164 1.00 98.56 102 ARG A O 1
ATOM 782 N N . GLU A 1 103 ? -27.029 -2.479 35.192 1.00 98.50 103 GLU A N 1
ATOM 783 C CA . GLU A 1 103 ? -28.048 -3.513 35.361 1.00 98.50 103 GLU A CA 1
ATOM 784 C C . GLU A 1 103 ? -27.692 -4.467 36.512 1.00 98.50 103 GLU A C 1
ATOM 786 O O . GLU A 1 103 ? -28.556 -4.867 37.291 1.00 98.50 103 GLU A O 1
ATOM 791 N N . SER A 1 104 ? -26.409 -4.813 36.652 1.00 98.25 104 SER A N 1
ATOM 792 C CA . SER A 1 104 ? -25.918 -5.617 37.769 1.00 98.25 104 SER A CA 1
ATOM 793 C C . SER A 1 104 ? -26.052 -4.906 39.111 1.00 98.25 104 SER A C 1
ATOM 795 O O . SER A 1 104 ? -26.460 -5.548 40.076 1.00 98.25 104 SER A O 1
ATOM 797 N N . GLU A 1 105 ? -25.736 -3.614 39.174 1.00 98.44 105 GLU A N 1
ATOM 798 C CA . GLU A 1 105 ? -25.917 -2.776 40.364 1.00 98.44 105 GLU A CA 1
ATOM 799 C C . GLU A 1 105 ? -27.393 -2.732 40.765 1.00 98.44 105 GLU A C 1
ATOM 801 O O . GLU A 1 105 ? -27.732 -3.080 41.891 1.00 98.44 105 GLU A O 1
ATOM 806 N N . HIS A 1 106 ? -28.296 -2.471 39.816 1.00 98.25 106 HIS A N 1
ATOM 807 C CA . HIS A 1 106 ? -29.732 -2.461 40.092 1.00 98.25 106 HIS A CA 1
ATOM 808 C C . HIS A 1 106 ? -30.254 -3.822 40.586 1.00 98.25 106 HIS A C 1
ATOM 810 O O . HIS A 1 106 ? -31.087 -3.899 41.493 1.00 98.25 106 HIS A O 1
ATOM 816 N N . ARG A 1 107 ? -29.744 -4.926 40.019 1.00 98.00 107 ARG A N 1
ATOM 817 C CA . ARG A 1 107 ? -30.052 -6.284 40.495 1.00 98.00 107 ARG A CA 1
ATOM 818 C C . ARG A 1 107 ? -29.525 -6.536 41.911 1.00 98.00 107 ARG A C 1
ATOM 820 O O . ARG A 1 107 ? -30.192 -7.245 42.667 1.00 98.00 107 ARG A O 1
ATOM 827 N N . ALA A 1 108 ? -28.358 -5.993 42.256 1.00 98.12 108 ALA A N 1
ATOM 828 C CA . ALA A 1 108 ? -27.784 -6.091 43.595 1.00 98.12 108 ALA A CA 1
ATOM 829 C C . ALA A 1 108 ? -28.618 -5.297 44.610 1.00 98.12 108 ALA A C 1
ATOM 831 O O . ALA A 1 108 ? -29.036 -5.879 45.609 1.00 98.12 108 ALA A O 1
ATOM 832 N N . ASP A 1 109 ? -28.977 -4.049 44.301 1.00 98.25 109 ASP A N 1
ATOM 833 C CA . ASP A 1 109 ? -29.835 -3.209 45.146 1.00 98.25 109 ASP A CA 1
ATOM 834 C C . ASP A 1 109 ? -31.177 -3.900 45.439 1.00 98.25 109 ASP A C 1
ATOM 836 O O . ASP A 1 109 ? -31.579 -4.060 46.593 1.00 98.25 109 ASP A O 1
ATOM 840 N N . GLY A 1 110 ? -31.839 -4.428 44.403 1.00 98.19 110 GLY A N 1
ATOM 841 C CA . GLY A 1 110 ? -33.092 -5.170 44.571 1.00 98.19 110 GLY A CA 1
ATOM 842 C C . GLY A 1 110 ? -32.935 -6.499 45.328 1.00 98.19 110 GLY A C 1
ATOM 843 O O . GLY A 1 110 ? -33.898 -7.021 45.898 1.00 98.19 110 GLY A O 1
ATOM 844 N N . ALA A 1 111 ? -31.744 -7.102 45.348 1.00 98.19 111 ALA A N 1
ATOM 845 C CA . ALA A 1 111 ? -31.460 -8.253 46.203 1.00 98.19 111 ALA A CA 1
ATOM 846 C C . ALA A 1 111 ? -31.257 -7.828 47.666 1.00 98.19 111 ALA A C 1
ATOM 848 O O . ALA A 1 111 ? -31.806 -8.477 48.557 1.00 98.19 111 ALA A O 1
ATOM 849 N N . GLU A 1 112 ? -30.544 -6.728 47.913 1.00 98.44 112 GLU A N 1
ATOM 850 C CA . GLU A 1 112 ? -30.353 -6.169 49.253 1.00 98.44 112 GLU A CA 1
ATOM 851 C C . GLU A 1 112 ? -31.675 -5.751 49.901 1.00 98.44 112 GLU A C 1
ATOM 853 O O . GLU A 1 112 ? -31.920 -6.076 51.064 1.00 98.44 112 GLU A O 1
ATOM 858 N N . GLU A 1 113 ? -32.561 -5.083 49.159 1.00 98.50 113 GLU A N 1
ATOM 859 C CA . GLU A 1 113 ? -33.884 -4.692 49.659 1.00 98.50 113 GLU A CA 1
ATOM 860 C C . GLU A 1 113 ? -34.721 -5.907 50.072 1.00 98.50 113 GLU A C 1
ATOM 862 O O . GLU A 1 113 ? -35.307 -5.922 51.158 1.00 98.50 113 GLU A O 1
ATOM 867 N N . ARG A 1 114 ? -34.726 -6.967 49.252 1.00 98.31 114 ARG A N 1
ATOM 868 C CA . ARG A 1 114 ? -35.411 -8.226 49.583 1.00 98.31 114 ARG A CA 1
ATOM 869 C C . ARG A 1 114 ? -34.823 -8.882 50.828 1.00 98.31 114 ARG A C 1
ATOM 871 O O . ARG A 1 114 ? -35.584 -9.338 51.677 1.00 98.31 114 ARG A O 1
ATOM 878 N N . LEU A 1 115 ? -33.496 -8.904 50.962 1.00 98.56 115 LEU A N 1
ATOM 879 C CA . LEU A 1 115 ? -32.829 -9.444 52.149 1.00 98.56 115 LEU A CA 1
ATOM 880 C C . LEU A 1 115 ? -33.199 -8.661 53.414 1.00 98.56 115 LEU A C 1
ATOM 882 O O . LEU A 1 115 ? -33.531 -9.281 54.422 1.00 98.56 115 LEU A O 1
ATOM 886 N N . ARG A 1 116 ? -33.221 -7.322 53.356 1.00 98.50 116 ARG A N 1
ATOM 887 C CA . ARG A 1 116 ? -33.678 -6.479 54.476 1.00 98.50 116 ARG A CA 1
ATOM 888 C C . ARG A 1 116 ? -35.140 -6.754 54.830 1.00 98.50 116 ARG A C 1
ATOM 890 O O . ARG A 1 116 ? -35.469 -6.834 56.011 1.00 98.50 116 ARG A O 1
ATOM 897 N N . GLY A 1 117 ? -36.006 -6.935 53.831 1.00 98.50 117 GLY A N 1
ATOM 898 C CA . GLY A 1 117 ? -37.405 -7.322 54.039 1.00 98.50 117 GLY A CA 1
ATOM 899 C C . GLY A 1 117 ? -37.535 -8.646 54.798 1.00 98.50 117 GLY A C 1
ATOM 900 O O . GLY A 1 117 ? -38.171 -8.693 55.850 1.00 98.50 117 GLY A O 1
ATOM 901 N N . VAL A 1 118 ? -36.848 -9.690 54.324 1.00 98.56 118 VAL A N 1
ATOM 902 C CA . VAL A 1 118 ? -36.821 -11.013 54.973 1.00 98.56 118 VAL A CA 1
ATOM 903 C C . VAL A 1 118 ? -36.244 -10.934 56.390 1.00 98.56 118 VAL A C 1
ATOM 905 O O . VAL A 1 118 ? -36.771 -11.556 57.311 1.00 98.56 118 VAL A O 1
ATOM 908 N N . GLU A 1 119 ? -35.188 -10.147 56.609 1.00 98.50 119 GLU A N 1
ATOM 909 C CA . GLU A 1 119 ? -34.607 -9.956 57.941 1.00 98.50 119 GLU A CA 1
ATOM 910 C C . GLU A 1 119 ? -35.617 -9.337 58.923 1.00 98.50 119 GLU A C 1
ATOM 912 O O . GLU A 1 119 ? -35.743 -9.792 60.065 1.00 98.50 119 GLU A O 1
ATOM 917 N N . LEU A 1 120 ? -36.363 -8.318 58.490 1.00 98.56 120 LEU A N 1
ATOM 918 C CA . LEU A 1 120 ? -37.396 -7.684 59.311 1.00 98.56 120 LEU A CA 1
ATOM 919 C C . LEU A 1 120 ? -38.539 -8.652 59.639 1.00 98.56 120 LEU A C 1
ATOM 921 O O . LEU A 1 120 ? -38.984 -8.694 60.790 1.00 98.56 120 LEU A O 1
ATOM 925 N N . GLU A 1 121 ? -38.977 -9.459 58.670 1.00 98.56 121 GLU A N 1
ATOM 926 C CA . GLU A 1 121 ? -39.981 -10.508 58.882 1.00 98.56 121 GLU A CA 1
ATOM 927 C C . GLU A 1 121 ? -39.512 -11.543 59.914 1.00 98.56 121 GLU A C 1
ATOM 929 O O . GLU A 1 121 ? -40.245 -11.854 60.857 1.00 98.56 121 GLU A O 1
ATOM 934 N N . LEU A 1 122 ? -38.266 -12.019 59.806 1.00 98.25 122 LEU A N 1
ATOM 935 C CA . LEU A 1 122 ? -37.671 -12.958 60.763 1.00 98.25 122 LEU A CA 1
ATOM 936 C C . LEU A 1 122 ? -37.579 -12.366 62.176 1.00 98.25 122 LEU A C 1
ATOM 938 O O . LEU A 1 122 ? -37.894 -13.051 63.153 1.00 98.25 122 LEU A O 1
ATOM 942 N N . ARG A 1 123 ? -37.197 -11.089 62.314 1.00 98.25 123 ARG A N 1
ATOM 943 C CA . ARG A 1 123 ? -37.177 -10.395 63.617 1.00 98.25 123 ARG A CA 1
ATOM 944 C C . ARG A 1 123 ? -38.578 -10.271 64.218 1.00 98.25 123 ARG A C 1
ATOM 946 O O . ARG A 1 123 ? -38.743 -10.485 65.420 1.00 98.25 123 ARG A O 1
ATOM 953 N N . ALA A 1 124 ? -39.584 -9.949 63.405 1.00 98.25 124 ALA A N 1
ATOM 954 C CA . ALA A 1 124 ? -40.972 -9.859 63.852 1.00 98.25 124 ALA A CA 1
ATOM 955 C C . ALA A 1 124 ? -41.514 -11.225 64.303 1.00 98.25 124 ALA A C 1
ATOM 957 O O . ALA A 1 124 ? -42.147 -11.319 65.356 1.00 98.25 124 ALA A O 1
ATOM 958 N N . LEU A 1 125 ? -41.219 -12.286 63.547 1.00 98.25 125 LEU A N 1
ATOM 959 C CA . LEU A 1 125 ? -41.580 -13.660 63.893 1.00 98.25 125 LEU A CA 1
ATOM 960 C C . LEU A 1 125 ? -40.916 -14.084 65.207 1.00 98.25 125 LEU A C 1
ATOM 962 O O . LEU A 1 125 ? -41.596 -14.589 66.097 1.00 98.25 125 LEU A O 1
ATOM 966 N N . THR A 1 126 ? -39.620 -13.806 65.361 1.00 98.06 126 THR A N 1
ATOM 967 C CA . THR A 1 126 ? -38.868 -14.105 66.590 1.00 98.06 126 THR A CA 1
ATOM 968 C C . THR A 1 126 ? -39.479 -13.407 67.806 1.00 98.06 126 THR A C 1
ATOM 970 O O . THR A 1 126 ? -39.672 -14.037 68.843 1.00 98.06 126 THR A O 1
ATOM 973 N N . ARG A 1 127 ? -39.849 -12.123 67.678 1.00 97.69 127 ARG A N 1
ATOM 974 C CA . ARG A 1 127 ? -40.526 -11.376 68.751 1.00 97.69 127 ARG A CA 1
ATOM 975 C C . ARG A 1 127 ? -41.882 -11.990 69.105 1.00 97.69 127 ARG A C 1
ATOM 977 O O . ARG A 1 127 ? -42.154 -12.204 70.278 1.00 97.69 127 ARG A O 1
ATOM 984 N N . ARG A 1 128 ? -42.694 -12.340 68.102 1.00 97.25 128 ARG A N 1
ATOM 985 C CA . ARG A 1 128 ? -43.994 -12.996 68.313 1.00 97.25 128 ARG A CA 1
ATOM 986 C C . ARG A 1 128 ? -43.844 -14.354 69.006 1.00 97.25 128 ARG A C 1
ATOM 988 O O . ARG A 1 128 ? -44.649 -14.690 69.863 1.00 97.25 128 ARG A O 1
ATOM 995 N N . MET A 1 129 ? -42.821 -15.133 68.652 1.00 96.56 129 MET A N 1
ATOM 996 C CA . MET A 1 129 ? -42.529 -16.397 69.333 1.00 96.56 129 MET A CA 1
ATOM 997 C C . MET A 1 129 ? -42.146 -16.179 70.799 1.00 96.56 129 MET A C 1
ATOM 999 O O . MET A 1 129 ? -42.641 -16.910 71.650 1.00 96.56 129 MET A O 1
ATOM 1003 N N 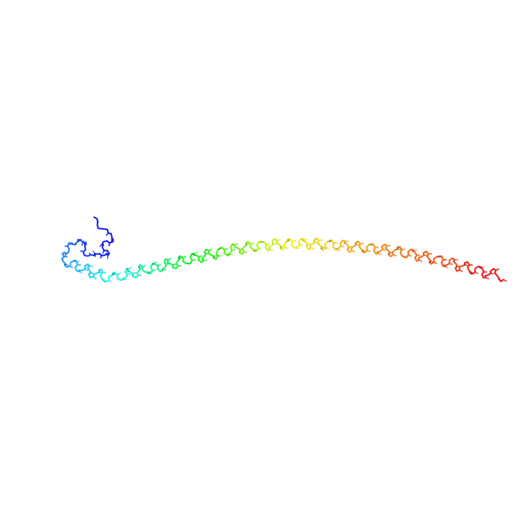. ALA A 1 130 ? -41.313 -15.178 71.099 1.00 96.31 130 ALA A N 1
ATOM 1004 C CA . ALA A 1 130 ? -40.955 -14.840 72.477 1.00 96.31 130 ALA A CA 1
ATOM 1005 C C . ALA A 1 130 ? -42.192 -14.448 73.307 1.00 96.31 130 ALA A C 1
ATOM 1007 O O . ALA A 1 130 ? -42.392 -14.984 74.390 1.00 96.31 130 ALA A O 1
ATOM 1008 N N . GLU A 1 131 ? -43.077 -13.612 72.758 1.00 96.31 131 GLU A N 1
ATOM 1009 C CA . GLU A 1 131 ? -44.336 -13.220 73.413 1.00 96.31 131 GLU A CA 1
ATOM 1010 C C . GLU A 1 131 ? -45.257 -14.421 73.703 1.00 96.31 131 GLU A C 1
ATOM 1012 O O . GLU A 1 131 ? -45.870 -14.493 74.768 1.00 96.31 131 GLU A O 1
ATOM 1017 N N . VAL A 1 132 ? -45.355 -15.386 72.779 1.00 96.19 132 VAL A N 1
ATOM 1018 C CA . VAL A 1 132 ? -46.141 -16.622 72.975 1.00 96.19 132 VAL A CA 1
ATOM 1019 C C . VAL A 1 132 ? -45.536 -17.507 74.068 1.00 96.19 132 VAL A C 1
ATOM 1021 O O . VAL A 1 132 ? -46.276 -18.104 74.846 1.00 96.19 132 VAL A O 1
ATOM 1024 N N . VAL A 1 133 ? -44.205 -17.593 74.143 1.00 95.44 133 VAL A N 1
ATOM 1025 C CA . VAL A 1 133 ? -43.513 -18.349 75.199 1.00 95.44 133 VAL A CA 1
ATOM 1026 C C . VAL A 1 133 ? -43.730 -17.700 76.570 1.00 95.44 133 VAL A C 1
ATOM 1028 O O . VAL A 1 133 ? -44.048 -18.413 77.517 1.00 95.44 133 VAL A O 1
ATOM 1031 N N . ASP A 1 134 ? -43.639 -16.372 76.668 1.00 92.94 134 ASP A N 1
ATOM 1032 C CA . ASP A 1 134 ? -43.826 -15.634 77.927 1.00 92.94 134 ASP A CA 1
ATOM 1033 C C . ASP A 1 134 ? -45.279 -15.652 78.438 1.00 92.94 134 ASP A C 1
ATOM 1035 O O . ASP A 1 134 ? -45.509 -15.531 79.636 1.00 92.94 134 ASP A O 1
ATOM 1039 N N . SER A 1 135 ? -46.270 -15.800 77.550 1.00 90.50 135 SER A N 1
ATOM 1040 C CA . SER A 1 135 ? -47.702 -15.832 77.907 1.00 90.50 135 SER A CA 1
ATOM 1041 C C . SER A 1 135 ? -48.264 -17.237 78.172 1.00 90.50 135 SER A C 1
ATOM 1043 O O . SER A 1 135 ? -49.410 -17.363 78.605 1.00 90.50 135 SER A O 1
ATOM 1045 N N . GLY A 1 136 ? -47.482 -18.287 77.905 1.00 73.88 136 GLY A N 1
ATOM 1046 C CA . GLY A 1 136 ? -47.841 -19.693 78.130 1.00 73.88 136 GLY A CA 1
ATOM 1047 C C . GLY A 1 136 ? -47.310 -20.306 79.436 1.00 73.88 136 GLY A C 1
ATOM 1048 O O . GLY A 1 136 ? -47.537 -21.496 79.664 1.00 73.88 136 GLY A O 1
ATOM 1049 N N . LEU A 1 137 ? -46.614 -19.520 80.265 1.00 52.59 137 LEU A N 1
ATOM 1050 C CA . LEU A 1 137 ? -46.157 -19.840 81.628 1.00 52.59 137 LEU A CA 1
ATOM 1051 C C . LEU A 1 137 ? -46.942 -19.018 82.657 1.00 52.59 137 LEU A C 1
ATOM 1053 O O . LEU A 1 137 ? -47.168 -19.557 83.764 1.00 52.59 137 LEU A O 1
#

Sequence (137 aa):
MTTEDQYRDAPGSVPTRLGRGGLALREAVHRLVAPYFEQARLRTEEVGAETAALRDELAAVRAELTALHADTTALREATEELRTALAETTASVAEESAHRLRESEHRADGAEERLRGVELELRALTRRMAEVVDSGL